Protein AF-A0A6B3EUY8-F1 (afdb_monomer_lite)

Sequence (96 aa):
GPLQAEIKDVAAAQALADVMHARDLVERVEVISFHDEALVEISRLVPGVRTCLVASRFGPEVVERATSCGAMGLVLNIRRLTVETVERAREAGLRV

Structure (mmCIF, N/CA/C/O backbone):
data_AF-A0A6B3EUY8-F1
#
_entry.id   AF-A0A6B3EUY8-F1
#
loop_
_atom_site.group_PDB
_atom_site.id
_atom_site.type_symbol
_atom_site.label_atom_id
_atom_site.label_alt_id
_atom_site.label_comp_id
_atom_site.label_asym_id
_atom_site.label_entity_id
_atom_site.label_seq_id
_atom_site.pdbx_PDB_ins_code
_atom_site.Cartn_x
_atom_site.Cartn_y
_atom_site.Cartn_z
_atom_site.occupancy
_atom_site.B_iso_or_equiv
_atom_site.auth_seq_id
_atom_site.auth_comp_id
_atom_site.auth_asym_id
_atom_site.auth_atom_id
_atom_site.pdbx_PDB_model_num
ATOM 1 N N . GLY A 1 1 ? 6.327 11.742 11.870 1.00 59.62 1 GLY A N 1
ATOM 2 C CA . GLY A 1 1 ? 5.796 11.155 10.625 1.00 59.62 1 GLY A CA 1
ATOM 3 C C . GLY A 1 1 ? 4.803 10.062 10.963 1.00 59.62 1 GLY A C 1
ATOM 4 O O . GLY A 1 1 ? 4.763 9.670 12.130 1.00 59.62 1 GLY A O 1
ATOM 5 N N . PRO A 1 2 ? 3.995 9.600 9.997 1.00 78.94 2 PRO A N 1
ATOM 6 C CA . PRO A 1 2 ? 3.182 8.407 10.190 1.00 78.94 2 PRO A CA 1
ATOM 7 C C . PRO A 1 2 ? 4.079 7.199 10.488 1.00 78.94 2 PRO A C 1
ATOM 9 O O . PRO A 1 2 ? 5.235 7.149 10.067 1.00 78.94 2 PRO A O 1
ATOM 12 N N . LEU A 1 3 ? 3.558 6.258 11.264 1.00 94.44 3 LEU A N 1
ATOM 13 C CA . LEU A 1 3 ? 4.214 4.997 11.572 1.00 94.44 3 LEU A CA 1
ATOM 14 C C . LEU A 1 3 ? 3.966 4.055 10.392 1.00 94.44 3 LEU A C 1
ATOM 16 O O . LEU A 1 3 ? 2.816 3.816 10.035 1.00 94.44 3 LEU A O 1
ATOM 20 N N . GLN A 1 4 ? 5.026 3.561 9.761 1.00 96.81 4 GLN A N 1
ATOM 21 C CA . GLN A 1 4 ? 4.886 2.637 8.640 1.00 96.81 4 GLN A CA 1
ATOM 22 C C . GLN A 1 4 ? 4.856 1.200 9.166 1.00 96.81 4 GLN A C 1
ATOM 24 O O . GLN A 1 4 ? 5.740 0.807 9.929 1.00 96.81 4 GLN A O 1
ATOM 29 N N . ALA A 1 5 ? 3.834 0.435 8.789 1.00 98.12 5 ALA A N 1
ATOM 30 C CA . ALA A 1 5 ? 3.639 -0.941 9.230 1.00 98.12 5 ALA A CA 1
ATOM 31 C C . ALA A 1 5 ? 3.540 -1.878 8.024 1.00 98.12 5 ALA A C 1
ATOM 33 O O . ALA A 1 5 ? 2.676 -1.705 7.168 1.00 98.12 5 ALA A O 1
ATOM 34 N N . GLU A 1 6 ? 4.419 -2.878 7.963 1.00 98.44 6 GLU A N 1
ATOM 35 C CA . GLU A 1 6 ? 4.358 -3.915 6.933 1.00 98.44 6 GLU A CA 1
ATOM 36 C C . GLU A 1 6 ? 3.444 -5.065 7.367 1.00 98.44 6 GLU A C 1
ATOM 38 O O . GLU A 1 6 ? 3.591 -5.600 8.468 1.00 98.44 6 GLU A O 1
ATOM 43 N N . ILE A 1 7 ? 2.544 -5.481 6.476 1.00 98.38 7 ILE A N 1
ATOM 44 C CA . ILE A 1 7 ? 1.753 -6.710 6.612 1.00 98.38 7 ILE A CA 1
ATOM 45 C C . ILE A 1 7 ? 2.159 -7.720 5.538 1.00 98.38 7 ILE A C 1
ATOM 47 O O . ILE A 1 7 ? 2.462 -7.358 4.399 1.00 98.38 7 ILE A O 1
ATOM 51 N N . LYS A 1 8 ? 2.171 -9.005 5.901 1.00 96.38 8 LYS A N 1
ATOM 52 C CA . LYS A 1 8 ? 2.681 -10.084 5.039 1.00 96.38 8 LYS A CA 1
ATOM 53 C C . LYS A 1 8 ? 1.595 -10.926 4.381 1.00 96.38 8 LYS A C 1
ATOM 55 O O . LYS A 1 8 ? 1.914 -11.667 3.465 1.00 96.38 8 LYS A O 1
ATOM 60 N N . ASP A 1 9 ? 0.352 -10.808 4.832 1.00 98.06 9 ASP A N 1
ATOM 61 C CA . ASP A 1 9 ? -0.795 -11.548 4.315 1.00 98.06 9 ASP A CA 1
ATOM 62 C C . ASP A 1 9 ? -2.114 -10.920 4.814 1.00 98.06 9 ASP A C 1
ATOM 64 O O . ASP A 1 9 ? -2.125 -9.924 5.547 1.00 98.06 9 ASP A O 1
ATOM 68 N N . VAL A 1 10 ? -3.232 -11.523 4.407 1.00 98.06 10 VAL A N 1
ATOM 69 C CA . VAL A 1 10 ? -4.604 -11.141 4.781 1.00 98.06 10 VAL A CA 1
ATOM 70 C C . VAL A 1 10 ? -4.864 -11.307 6.288 1.00 98.06 10 VAL A C 1
ATOM 72 O O . VAL A 1 10 ? -5.578 -10.502 6.883 1.00 98.06 10 VAL A O 1
ATOM 75 N N . ALA A 1 11 ? -4.265 -12.303 6.948 1.00 98.19 11 ALA A N 1
ATOM 76 C CA . ALA A 1 11 ? -4.456 -12.506 8.385 1.00 98.19 11 ALA A CA 1
ATOM 77 C C . ALA A 1 11 ? -3.764 -11.401 9.204 1.00 98.19 11 ALA A C 1
ATOM 79 O O . ALA A 1 11 ? -4.325 -10.889 10.175 1.00 98.19 11 ALA A O 1
ATOM 80 N N . ALA A 1 12 ? -2.575 -10.974 8.776 1.00 98.19 12 ALA A N 1
ATOM 81 C CA . ALA A 1 12 ? -1.875 -9.824 9.329 1.00 98.19 12 ALA A CA 1
ATOM 82 C C . ALA A 1 12 ? -2.635 -8.511 9.073 1.00 98.19 12 ALA A C 1
ATOM 84 O O . ALA A 1 12 ? -2.625 -7.641 9.944 1.00 98.19 12 ALA A O 1
ATOM 85 N N . ALA A 1 13 ? -3.325 -8.379 7.930 1.00 98.44 13 ALA A N 1
ATOM 86 C CA . ALA A 1 13 ? -4.221 -7.251 7.667 1.00 98.44 13 ALA A CA 1
ATOM 87 C C . ALA A 1 13 ? -5.325 -7.163 8.732 1.00 98.44 13 ALA A C 1
ATOM 89 O O . ALA A 1 13 ? -5.509 -6.107 9.336 1.00 98.44 13 ALA A O 1
ATOM 90 N N . GLN A 1 14 ? -5.997 -8.282 9.028 1.00 98.56 14 GLN A N 1
ATOM 91 C CA . GLN A 1 14 ? -7.033 -8.330 10.063 1.00 98.56 14 GLN A CA 1
ATOM 92 C C . GLN A 1 14 ? -6.483 -7.968 11.446 1.00 98.56 14 GLN A C 1
ATOM 94 O O . GLN A 1 14 ? -7.022 -7.089 12.115 1.00 98.56 14 GLN A O 1
ATOM 99 N N . ALA A 1 15 ? -5.371 -8.585 11.851 1.00 98.62 15 ALA A N 1
ATOM 100 C CA . ALA A 1 15 ? -4.771 -8.314 13.155 1.00 98.62 15 ALA A CA 1
ATOM 101 C C . ALA A 1 15 ? -4.348 -6.841 13.311 1.00 98.62 15 ALA A C 1
ATOM 103 O O . ALA A 1 15 ? -4.510 -6.253 14.382 1.00 98.62 15 ALA A O 1
ATOM 104 N N . LEU A 1 16 ? -3.817 -6.225 12.248 1.00 98.50 16 LEU A N 1
ATOM 105 C CA . LEU A 1 16 ? -3.465 -4.810 12.267 1.00 98.50 16 LEU A CA 1
ATOM 106 C C . LEU A 1 16 ? -4.713 -3.919 12.317 1.00 98.50 16 LEU A C 1
ATOM 108 O O . LEU A 1 16 ? -4.726 -2.968 13.098 1.00 98.50 16 LEU A O 1
ATOM 112 N N . ALA A 1 17 ? -5.757 -4.232 11.544 1.00 98.69 17 ALA A N 1
ATOM 113 C CA . ALA A 1 17 ? -7.018 -3.490 11.552 1.00 98.69 17 ALA A CA 1
ATOM 114 C C . ALA A 1 17 ? -7.631 -3.425 12.958 1.00 98.69 17 ALA A C 1
ATOM 116 O O . ALA A 1 17 ? -7.991 -2.341 13.422 1.00 98.69 17 ALA A O 1
ATOM 117 N N . ASP A 1 18 ? -7.663 -4.556 13.667 1.00 98.56 18 ASP A N 1
ATOM 118 C CA . ASP A 1 18 ? -8.186 -4.636 15.034 1.00 98.56 18 ASP A CA 1
ATOM 119 C C . ASP A 1 18 ? -7.420 -3.698 15.980 1.00 98.56 18 ASP A C 1
ATOM 121 O O . ASP A 1 18 ? -8.015 -2.939 16.749 1.00 98.56 18 ASP A O 1
ATOM 125 N N . VAL A 1 19 ? -6.084 -3.690 15.892 1.00 98.25 19 VAL A N 1
ATOM 126 C CA . VAL A 1 19 ? -5.233 -2.802 16.699 1.00 98.25 19 VAL A CA 1
ATOM 127 C C . VAL A 1 19 ? -5.432 -1.336 16.320 1.00 98.25 19 VAL A C 1
ATOM 129 O O . VAL A 1 19 ? -5.427 -0.476 17.204 1.00 98.25 19 VAL A O 1
ATOM 132 N N . MET A 1 20 ? -5.582 -1.037 15.029 1.00 98.00 20 MET A N 1
ATOM 133 C CA . MET A 1 20 ? -5.754 0.330 14.547 1.00 98.00 20 MET A CA 1
ATOM 134 C C . MET A 1 20 ? -7.060 0.943 15.041 1.00 98.00 20 MET A C 1
ATOM 136 O O . MET A 1 20 ? -7.040 2.071 15.532 1.00 98.00 20 MET A O 1
ATOM 140 N N . HIS A 1 21 ? -8.158 0.190 14.978 1.00 98.25 21 HIS A N 1
ATOM 141 C CA . HIS A 1 21 ? -9.459 0.623 15.486 1.00 98.25 21 HIS A CA 1
ATOM 142 C C . HIS A 1 21 ? -9.466 0.742 17.009 1.00 98.25 21 HIS A C 1
ATOM 144 O O . HIS A 1 21 ? -9.930 1.742 17.547 1.00 98.25 21 HIS A O 1
ATOM 150 N N . ALA A 1 22 ? -8.876 -0.222 17.720 1.00 98.38 22 ALA A N 1
ATOM 151 C CA . ALA A 1 22 ? -8.830 -0.202 19.183 1.00 98.38 22 ALA A CA 1
ATOM 152 C C . ALA A 1 22 ? -8.012 0.966 19.769 1.00 98.38 22 ALA A C 1
ATOM 154 O O . ALA A 1 22 ? -8.131 1.263 20.958 1.00 98.38 22 ALA A O 1
ATOM 155 N N . ARG A 1 23 ? -7.141 1.596 18.970 1.00 97.06 23 ARG A N 1
ATOM 156 C CA . ARG A 1 23 ? -6.200 2.636 19.420 1.00 97.06 23 ARG A CA 1
ATOM 157 C C . ARG A 1 23 ? -6.290 3.949 18.644 1.00 97.06 23 ARG A C 1
ATOM 159 O O . ARG A 1 23 ? -5.413 4.789 18.826 1.00 97.06 23 ARG A O 1
ATOM 166 N N . ASP A 1 24 ? -7.302 4.108 17.794 1.00 96.06 24 ASP A N 1
ATOM 167 C CA . ASP A 1 24 ? -7.502 5.298 16.959 1.00 96.06 24 ASP A CA 1
ATOM 168 C C . ASP A 1 24 ? -6.250 5.673 16.133 1.00 96.06 24 ASP A C 1
ATOM 170 O O . ASP A 1 24 ? -5.680 6.761 16.224 1.00 96.06 24 ASP A O 1
ATOM 174 N N . LEU A 1 25 ? -5.737 4.703 15.364 1.00 96.69 25 LEU A N 1
ATOM 175 C CA . LEU A 1 25 ? -4.470 4.841 14.627 1.00 96.69 25 LEU A CA 1
ATOM 176 C C . LEU A 1 25 ? -4.630 5.052 13.117 1.00 96.69 25 LEU A C 1
ATOM 178 O O . LEU A 1 25 ? -3.613 5.131 12.422 1.00 96.69 25 LEU A O 1
ATOM 182 N N . VAL A 1 26 ? -5.857 5.159 12.600 1.00 96.31 26 VAL A N 1
ATOM 183 C CA . VAL A 1 26 ? -6.140 5.233 11.152 1.00 96.31 26 VAL A CA 1
ATOM 184 C C . VAL A 1 26 ? -5.341 6.347 10.473 1.00 96.31 26 VAL A C 1
ATOM 186 O O . VAL A 1 26 ? -4.654 6.111 9.483 1.00 96.31 26 VAL A O 1
ATOM 189 N N . GLU A 1 27 ? -5.326 7.544 11.058 1.00 95.06 27 GLU A N 1
ATOM 190 C CA . GLU A 1 27 ? -4.611 8.689 10.483 1.00 95.06 27 GLU A CA 1
ATOM 191 C C . GLU A 1 27 ? -3.093 8.644 10.705 1.00 95.06 27 GLU A C 1
ATOM 193 O O . GLU A 1 27 ? -2.333 9.364 10.044 1.00 95.06 27 GLU A O 1
ATOM 198 N N . ARG A 1 28 ? -2.620 7.797 11.627 1.00 95.81 28 ARG A N 1
ATOM 199 C CA . ARG A 1 28 ? -1.220 7.746 12.067 1.00 95.81 28 ARG A CA 1
ATOM 200 C C . ARG A 1 28 ? -0.411 6.631 11.429 1.00 95.81 28 ARG A C 1
ATOM 202 O O . ARG A 1 28 ? 0.813 6.739 11.441 1.00 95.81 28 ARG A O 1
ATOM 209 N N . VAL A 1 29 ? -1.054 5.599 10.893 1.00 97.50 29 VAL A N 1
ATOM 210 C CA . VAL A 1 29 ? -0.377 4.453 10.281 1.00 97.50 29 VAL A CA 1
ATOM 211 C C . VAL A 1 29 ? -0.435 4.554 8.758 1.00 97.50 29 VAL A C 1
ATOM 213 O O . VAL A 1 29 ? -1.409 5.028 8.178 1.00 97.50 29 VAL A O 1
ATOM 216 N N . GLU A 1 30 ? 0.652 4.172 8.102 1.00 98.19 30 GLU A N 1
ATOM 217 C CA . GLU A 1 30 ? 0.684 3.860 6.675 1.00 98.19 30 GLU A CA 1
ATOM 218 C C . GLU A 1 30 ? 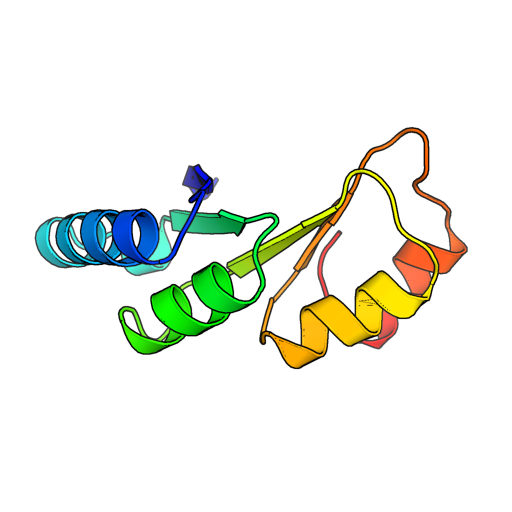1.029 2.381 6.533 1.00 98.19 30 GLU A C 1
ATOM 220 O O . GLU A 1 30 ? 2.021 1.917 7.097 1.00 98.19 30 GLU A O 1
ATOM 225 N N . VAL A 1 31 ? 0.194 1.637 5.817 1.00 98.50 31 VAL A N 1
ATOM 226 C CA . VAL A 1 31 ? 0.340 0.190 5.678 1.00 98.50 31 VAL A CA 1
ATOM 227 C C . VAL A 1 31 ? 1.052 -0.129 4.377 1.00 98.50 31 VAL A C 1
ATOM 229 O O . VAL A 1 31 ? 0.689 0.379 3.319 1.00 98.50 31 VAL A O 1
A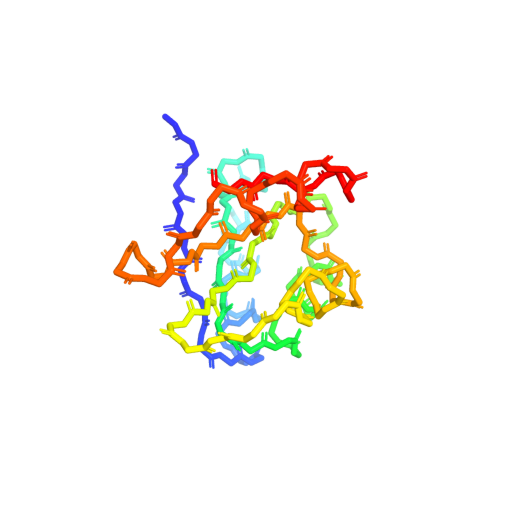TOM 232 N N . ILE A 1 32 ? 2.065 -0.983 4.444 1.00 98.69 32 ILE A N 1
ATOM 233 C CA . ILE A 1 32 ? 2.827 -1.403 3.272 1.00 98.69 32 ILE A CA 1
ATOM 234 C C . ILE A 1 32 ? 2.779 -2.920 3.114 1.00 98.69 32 ILE A C 1
ATOM 236 O O . ILE A 1 32 ? 2.722 -3.658 4.098 1.00 98.69 32 ILE A O 1
ATOM 240 N N . SER A 1 33 ? 2.781 -3.410 1.878 1.00 98.69 33 SER A N 1
ATOM 241 C CA . SER A 1 33 ? 2.874 -4.848 1.620 1.00 98.69 33 SER A CA 1
ATOM 242 C C . SER A 1 33 ? 3.428 -5.158 0.238 1.00 98.69 33 SER A C 1
ATOM 244 O O . SER A 1 3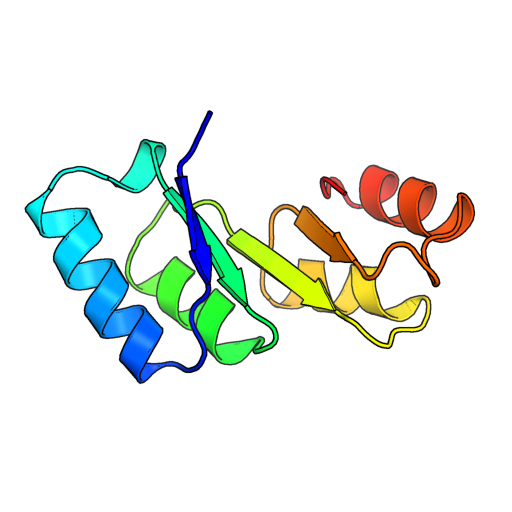3 ? 3.261 -4.381 -0.699 1.00 98.69 33 SER A O 1
ATOM 246 N N . PHE A 1 34 ? 4.040 -6.334 0.107 1.00 98.50 34 PHE A N 1
ATOM 247 C CA . PHE A 1 34 ? 4.348 -6.953 -1.183 1.00 98.50 34 PHE A CA 1
ATOM 248 C C . PHE A 1 34 ? 3.134 -7.636 -1.826 1.00 98.50 34 PHE A C 1
ATOM 250 O O . PHE A 1 34 ? 3.238 -8.045 -2.982 1.00 98.50 34 PHE A O 1
ATOM 257 N N . HIS A 1 35 ? 2.031 -7.798 -1.090 1.00 98.44 35 HIS A N 1
ATOM 258 C CA . HIS A 1 35 ? 0.888 -8.630 -1.462 1.00 98.44 35 HIS A CA 1
ATOM 259 C C . HIS A 1 35 ? -0.328 -7.754 -1.763 1.00 98.44 35 HIS A C 1
ATOM 261 O O . HIS A 1 35 ? -0.769 -6.982 -0.908 1.00 98.44 35 HIS A O 1
ATOM 267 N N . ASP A 1 36 ? -0.868 -7.875 -2.974 1.00 98.44 36 ASP A N 1
ATOM 268 C CA . ASP A 1 36 ? -1.949 -7.010 -3.462 1.00 98.44 36 ASP A CA 1
ATOM 269 C C . ASP A 1 36 ? -3.233 -7.269 -2.672 1.00 98.44 36 ASP A C 1
ATOM 271 O O . ASP A 1 36 ? -3.911 -6.339 -2.239 1.00 98.44 36 ASP A O 1
ATOM 275 N N . GLU A 1 37 ? -3.513 -8.540 -2.392 1.00 98.56 37 GLU A N 1
ATOM 276 C CA . GLU A 1 37 ? -4.647 -8.997 -1.600 1.00 98.56 37 GLU A CA 1
ATOM 277 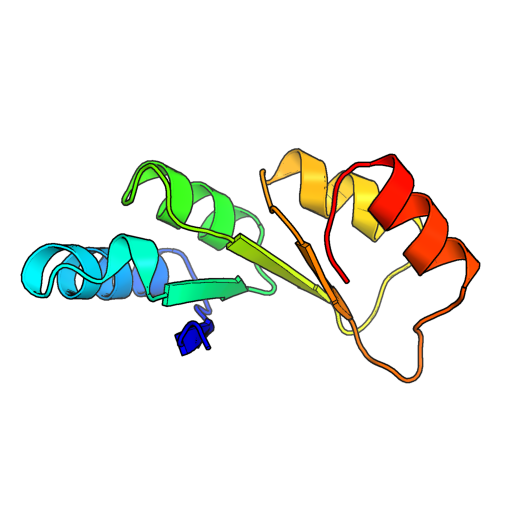C C . GLU A 1 37 ? -4.628 -8.450 -0.168 1.00 98.56 37 GLU A C 1
ATOM 279 O O . GLU A 1 37 ? -5.681 -8.137 0.383 1.00 98.56 37 GLU A O 1
ATOM 284 N N . ALA A 1 38 ? -3.444 -8.266 0.424 1.00 98.62 38 ALA A N 1
ATOM 285 C CA . ALA A 1 38 ? -3.315 -7.711 1.767 1.00 98.62 38 ALA A CA 1
ATOM 286 C C . ALA A 1 38 ? -3.620 -6.204 1.784 1.00 98.62 38 ALA A C 1
ATOM 288 O O . ALA A 1 38 ? -4.250 -5.717 2.723 1.00 98.62 38 ALA A O 1
ATOM 289 N N . LEU A 1 39 ? -3.219 -5.472 0.735 1.00 98.69 39 LEU A N 1
ATOM 290 C CA . LEU A 1 39 ? -3.522 -4.044 0.579 1.00 98.69 39 LEU A CA 1
ATOM 291 C C . LEU A 1 39 ? -5.008 -3.797 0.306 1.00 98.69 39 LEU A C 1
ATOM 293 O O . LEU A 1 39 ? -5.600 -2.875 0.876 1.00 98.69 39 LEU A O 1
ATOM 297 N N . VAL A 1 40 ? -5.619 -4.643 -0.525 1.00 98.69 40 VAL A N 1
ATOM 298 C CA . VAL A 1 40 ? -7.062 -4.601 -0.780 1.00 98.69 40 VAL A CA 1
ATOM 299 C C . VAL A 1 40 ? -7.826 -4.894 0.510 1.00 98.69 40 VAL A C 1
ATOM 301 O O . VAL A 1 40 ? -8.744 -4.151 0.862 1.00 98.69 40 VAL A O 1
ATOM 304 N N . GLU A 1 41 ? -7.420 -5.924 1.256 1.00 98.75 41 GLU A N 1
ATOM 305 C CA . GLU A 1 41 ? -8.109 -6.301 2.486 1.00 98.75 41 GLU A CA 1
ATOM 306 C C . GLU A 1 41 ? -8.000 -5.227 3.571 1.00 98.75 41 GLU A C 1
ATOM 308 O O . GLU A 1 41 ? -9.016 -4.842 4.150 1.00 98.75 41 GLU A O 1
ATOM 313 N N . ILE A 1 42 ? -6.805 -4.688 3.841 1.00 98.75 42 ILE A N 1
ATOM 314 C CA . ILE A 1 42 ? -6.667 -3.655 4.878 1.00 98.75 42 ILE A CA 1
ATOM 315 C C . ILE A 1 42 ? -7.463 -2.392 4.530 1.00 98.75 42 ILE A C 1
ATOM 317 O O . ILE A 1 42 ? -8.065 -1.791 5.416 1.00 98.75 42 ILE A O 1
ATOM 321 N N . SER A 1 43 ? -7.543 -2.029 3.246 1.00 98.38 43 SER A N 1
ATOM 322 C CA . SER A 1 43 ? -8.347 -0.889 2.788 1.00 98.38 43 SER A CA 1
ATOM 323 C C . SER A 1 43 ? -9.848 -1.131 2.978 1.00 98.38 43 SER A C 1
ATOM 325 O O . SER A 1 43 ? -10.592 -0.200 3.287 1.00 98.38 43 SER A O 1
ATOM 327 N N . ARG A 1 44 ? -10.300 -2.386 2.843 1.00 98.50 44 ARG A N 1
ATOM 328 C CA . ARG A 1 44 ? -11.682 -2.797 3.123 1.00 98.50 44 ARG A CA 1
ATOM 329 C C . ARG A 1 44 ? -11.997 -2.766 4.622 1.00 98.50 44 ARG A C 1
ATOM 331 O O . ARG A 1 44 ? -13.085 -2.345 5.006 1.00 98.50 44 ARG A O 1
ATOM 338 N N . LEU A 1 45 ? -11.068 -3.232 5.458 1.00 98.69 45 LEU A N 1
ATOM 339 C CA . LEU A 1 45 ? -11.225 -3.318 6.916 1.00 98.69 45 LEU A CA 1
ATOM 340 C C . LEU A 1 45 ? -11.077 -1.965 7.625 1.00 98.69 45 LEU A C 1
ATOM 342 O O . LEU A 1 45 ? -11.686 -1.739 8.674 1.00 98.69 45 LEU A O 1
ATOM 346 N N . VAL A 1 46 ? -10.263 -1.067 7.070 1.00 98.38 46 VAL A N 1
ATOM 347 C CA . VAL A 1 46 ? -9.957 0.242 7.648 1.00 98.38 46 VAL A CA 1
ATOM 348 C C . VAL A 1 46 ? -10.147 1.335 6.590 1.00 98.38 46 VAL A C 1
ATOM 350 O O . VAL A 1 46 ? -9.177 1.793 5.983 1.00 98.38 46 VAL A O 1
ATOM 353 N N . PRO A 1 47 ? -11.391 1.791 6.352 1.00 97.44 47 PRO A N 1
ATOM 354 C CA . PRO A 1 47 ? -11.646 2.881 5.418 1.00 97.44 47 PRO A CA 1
ATOM 355 C C . PRO A 1 47 ? -10.820 4.130 5.759 1.00 97.44 47 PRO A C 1
ATOM 357 O O . PRO A 1 47 ? -10.797 4.576 6.904 1.00 97.44 47 PRO A O 1
ATOM 360 N N . GLY A 1 48 ? -10.139 4.696 4.761 1.00 95.38 48 GLY A N 1
ATOM 361 C CA . GLY A 1 48 ? -9.276 5.873 4.929 1.00 95.38 48 GLY A CA 1
ATOM 362 C C . GLY A 1 48 ? -7.827 5.571 5.330 1.00 95.38 48 GLY A C 1
ATOM 363 O O . GLY A 1 48 ? -7.026 6.503 5.426 1.00 95.38 48 GLY A O 1
ATOM 364 N N . VAL A 1 49 ? -7.453 4.300 5.527 1.00 97.62 49 VAL A N 1
ATOM 365 C CA . VAL A 1 49 ? -6.047 3.925 5.731 1.00 97.62 49 VAL A CA 1
ATOM 366 C C . VAL A 1 49 ? -5.209 4.259 4.497 1.00 97.62 49 VAL A C 1
ATOM 368 O O . VAL A 1 49 ? -5.614 4.020 3.361 1.00 97.62 49 VAL A O 1
ATOM 371 N N . ARG A 1 50 ? -4.007 4.798 4.717 1.00 97.62 50 ARG A N 1
ATOM 372 C CA . ARG A 1 50 ? -3.035 5.001 3.638 1.00 97.62 50 ARG A CA 1
ATOM 373 C C . ARG A 1 50 ? -2.277 3.708 3.386 1.00 97.62 50 ARG A C 1
ATOM 375 O O . ARG A 1 50 ? -1.719 3.141 4.327 1.00 97.62 50 ARG A O 1
ATOM 382 N N . THR A 1 51 ? -2.199 3.294 2.128 1.00 98.50 51 THR A N 1
ATOM 383 C CA . THR A 1 51 ? -1.491 2.080 1.707 1.00 98.50 51 THR A CA 1
ATOM 384 C C . THR A 1 51 ? -0.388 2.383 0.694 1.00 98.50 51 THR A C 1
ATOM 386 O O . THR A 1 51 ? -0.532 3.291 -0.126 1.00 98.50 51 THR A O 1
ATOM 389 N N . CYS A 1 52 ? 0.707 1.616 0.719 1.00 98.56 52 CYS A N 1
ATOM 390 C CA . CYS A 1 52 ? 1.731 1.627 -0.331 1.00 98.56 52 CYS A CA 1
ATOM 391 C C . CYS A 1 52 ? 2.118 0.201 -0.753 1.00 98.56 52 CYS A C 1
ATOM 393 O O . CYS A 1 52 ? 2.269 -0.693 0.081 1.00 98.56 52 CYS A O 1
ATOM 395 N N . LEU A 1 53 ? 2.343 0.003 -2.051 1.00 98.81 53 LEU A N 1
ATOM 396 C CA . LEU A 1 53 ? 2.829 -1.262 -2.597 1.00 98.81 53 LEU A CA 1
ATOM 397 C C . LEU A 1 53 ? 4.355 -1.344 -2.495 1.00 98.81 53 LEU A C 1
ATOM 399 O O . LEU A 1 53 ? 5.066 -0.470 -2.989 1.00 98.81 53 LEU A O 1
ATOM 403 N N . VAL A 1 54 ? 4.865 -2.424 -1.906 1.00 98.62 54 VAL A N 1
ATOM 404 C CA . VAL A 1 54 ? 6.300 -2.715 -1.834 1.00 98.62 54 VAL A CA 1
ATOM 405 C C . VAL A 1 54 ? 6.715 -3.600 -3.006 1.00 98.62 54 VAL A C 1
ATOM 407 O O . VAL A 1 54 ? 6.113 -4.645 -3.259 1.00 98.62 54 VAL A O 1
ATOM 410 N N . ALA A 1 55 ? 7.785 -3.222 -3.708 1.00 98.12 55 ALA A N 1
ATOM 411 C CA . ALA A 1 55 ? 8.344 -4.039 -4.781 1.00 98.12 55 ALA A CA 1
ATOM 412 C C . ALA A 1 55 ? 9.879 -3.987 -4.830 1.00 98.12 55 ALA A C 1
ATOM 414 O O . ALA A 1 55 ? 10.505 -2.942 -5.018 1.00 98.12 55 ALA A O 1
ATOM 415 N N . SER A 1 56 ? 10.502 -5.166 -4.730 1.00 96.31 56 SER A N 1
ATOM 416 C CA . SER A 1 56 ? 11.968 -5.314 -4.771 1.00 96.31 56 SER A CA 1
ATOM 417 C C . SER A 1 56 ? 12.516 -5.659 -6.156 1.00 96.31 56 SER A C 1
ATOM 419 O O . SER A 1 56 ? 13.676 -5.370 -6.467 1.00 96.31 56 SER A O 1
ATOM 421 N N . ARG A 1 57 ? 11.685 -6.290 -6.989 1.00 94.44 57 ARG A N 1
ATOM 422 C CA . ARG A 1 57 ? 11.913 -6.555 -8.410 1.00 94.44 57 ARG A CA 1
ATOM 423 C C . ARG A 1 57 ? 10.644 -6.132 -9.129 1.00 94.44 57 ARG A C 1
ATOM 425 O O . ARG A 1 57 ? 9.569 -6.575 -8.747 1.00 94.44 57 ARG A O 1
ATOM 432 N N . PHE A 1 58 ? 10.791 -5.267 -10.117 1.00 96.44 58 PHE A N 1
ATOM 433 C CA . PHE A 1 58 ? 9.673 -4.712 -10.859 1.00 96.44 58 PHE A CA 1
ATOM 434 C C . PHE A 1 58 ? 10.135 -4.253 -12.239 1.00 96.44 58 PHE A C 1
ATOM 436 O O . PHE A 1 58 ? 11.321 -3.931 -12.425 1.00 96.44 58 PHE A O 1
ATOM 443 N N . GLY A 1 59 ? 9.208 -4.258 -13.187 1.00 92.81 59 GLY A N 1
ATOM 444 C CA . GLY A 1 59 ? 9.270 -3.474 -14.405 1.00 92.81 59 GLY A CA 1
ATOM 445 C C . GLY A 1 59 ? 8.307 -2.280 -14.347 1.00 92.81 59 GLY A C 1
ATOM 446 O O . GLY A 1 59 ? 7.825 -1.909 -13.270 1.00 92.81 59 GLY A O 1
ATOM 447 N N . PRO A 1 60 ? 8.044 -1.643 -15.498 1.00 87.69 60 PRO A N 1
ATOM 448 C CA . PRO A 1 60 ? 7.194 -0.458 -15.576 1.00 87.69 60 PRO A CA 1
ATOM 449 C C . PRO A 1 60 ? 5.733 -0.695 -15.152 1.00 87.69 60 PRO A C 1
ATOM 451 O O . PRO A 1 60 ? 5.045 0.252 -14.774 1.00 87.69 60 PRO A O 1
ATOM 454 N N . GLU A 1 61 ? 5.275 -1.948 -15.158 1.00 95.50 61 GLU A N 1
ATOM 455 C CA . GLU A 1 61 ? 3.936 -2.379 -14.738 1.00 95.50 61 GLU A CA 1
ATOM 456 C C . GLU A 1 61 ? 3.647 -2.158 -13.243 1.00 95.50 61 GLU A C 1
ATOM 458 O O . GLU A 1 61 ? 2.501 -2.246 -12.810 1.00 95.50 61 GLU A O 1
ATOM 463 N N . VAL A 1 62 ? 4.662 -1.847 -12.427 1.00 98.00 62 VAL A N 1
ATOM 464 C CA . VAL A 1 62 ? 4.487 -1.641 -10.978 1.00 98.00 62 VAL A CA 1
ATOM 465 C C . VAL A 1 62 ? 3.533 -0.496 -10.640 1.00 98.00 62 VAL A C 1
ATOM 467 O O . VAL A 1 62 ? 2.846 -0.557 -9.623 1.00 98.00 62 VAL A O 1
ATOM 470 N N . VAL A 1 63 ? 3.454 0.520 -11.504 1.00 98.31 63 VAL A N 1
ATOM 471 C CA . VAL A 1 63 ? 2.516 1.638 -11.342 1.00 98.31 63 VAL A CA 1
ATOM 472 C C . VAL A 1 63 ? 1.077 1.152 -11.526 1.00 98.31 63 VAL A C 1
ATOM 474 O O . VAL A 1 63 ? 0.232 1.434 -10.684 1.00 98.31 63 VAL A O 1
ATOM 477 N N . GLU A 1 64 ? 0.814 0.364 -12.572 1.00 98.25 64 GLU A N 1
ATOM 478 C CA . GLU A 1 64 ? -0.509 -0.224 -12.840 1.00 98.25 64 GLU A CA 1
ATOM 479 C C . GLU A 1 64 ? -0.925 -1.210 -11.748 1.00 98.25 64 GLU A C 1
ATOM 481 O O . GLU A 1 64 ? -2.084 -1.246 -11.334 1.00 98.25 64 GLU A O 1
ATOM 486 N N . ARG A 1 65 ? 0.030 -1.985 -11.229 1.00 98.25 65 ARG A N 1
ATOM 487 C CA . ARG A 1 65 ? -0.208 -2.885 -10.100 1.00 98.25 65 ARG A CA 1
ATOM 488 C C . ARG A 1 65 ? -0.628 -2.116 -8.845 1.00 98.25 65 ARG A C 1
ATOM 490 O O . ARG A 1 65 ? -1.607 -2.489 -8.206 1.00 98.25 65 ARG A O 1
ATOM 497 N N . ALA A 1 66 ? 0.077 -1.033 -8.514 1.00 98.56 66 ALA A N 1
ATOM 498 C CA . ALA A 1 66 ? -0.234 -0.212 -7.346 1.00 98.56 66 ALA A CA 1
ATOM 499 C C . ALA A 1 66 ? -1.598 0.478 -7.453 1.00 98.56 66 ALA A C 1
ATOM 501 O O . ALA A 1 66 ? -2.363 0.470 -6.491 1.00 98.56 66 ALA A O 1
ATOM 502 N N . THR A 1 67 ? -1.941 1.031 -8.618 1.00 98.25 67 THR A N 1
ATOM 503 C CA . THR A 1 67 ? -3.263 1.641 -8.814 1.00 98.25 67 THR A CA 1
ATOM 504 C C . THR A 1 67 ? -4.380 0.598 -8.763 1.00 98.25 67 THR A C 1
ATOM 506 O O . THR A 1 67 ? -5.422 0.857 -8.166 1.00 98.25 67 THR A O 1
ATOM 509 N N . SER A 1 68 ? -4.152 -0.605 -9.303 1.00 98.25 68 SER A N 1
ATOM 510 C CA . SER A 1 68 ? -5.141 -1.694 -9.305 1.00 98.25 68 SER A CA 1
ATOM 511 C C . SER A 1 68 ? -5.495 -2.200 -7.904 1.00 98.25 68 SER A C 1
ATOM 513 O O . SER A 1 68 ? -6.640 -2.577 -7.669 1.00 98.25 68 SER A O 1
ATOM 515 N N . CYS A 1 69 ? -4.547 -2.193 -6.960 1.00 97.25 69 CYS A N 1
ATOM 516 C CA . CYS A 1 69 ? -4.812 -2.551 -5.562 1.00 97.25 69 CYS A CA 1
ATOM 517 C C . CYS A 1 69 ? -5.208 -1.351 -4.681 1.00 97.25 69 CYS A C 1
ATOM 519 O O . CYS A 1 69 ? -5.362 -1.506 -3.470 1.00 97.25 69 CYS A O 1
ATOM 521 N N . GLY A 1 70 ? -5.390 -0.164 -5.274 1.00 97.44 70 GLY A N 1
ATOM 522 C CA . GLY A 1 70 ? -5.790 1.050 -4.560 1.00 97.44 70 GLY A CA 1
ATOM 523 C C . GLY A 1 70 ? -4.692 1.656 -3.682 1.00 97.44 70 GLY A C 1
ATOM 524 O O . GLY A 1 70 ? -5.000 2.425 -2.771 1.00 97.44 70 GLY A O 1
ATOM 525 N N . ALA A 1 71 ? -3.422 1.320 -3.923 1.00 98.38 71 ALA A N 1
ATOM 526 C CA . ALA A 1 71 ? -2.309 1.899 -3.185 1.00 98.38 71 ALA A CA 1
ATOM 527 C C . ALA A 1 71 ? -2.154 3.397 -3.487 1.00 98.38 71 ALA A C 1
ATOM 529 O O . ALA A 1 71 ? -2.322 3.853 -4.615 1.00 98.38 71 ALA A O 1
ATOM 530 N N . MET A 1 72 ? -1.765 4.166 -2.473 1.00 98.19 72 MET A N 1
ATOM 531 C CA . MET A 1 72 ? -1.501 5.609 -2.566 1.00 98.19 72 MET A CA 1
ATOM 532 C C . MET A 1 72 ? -0.016 5.928 -2.795 1.00 98.19 72 MET A C 1
ATOM 534 O O . MET A 1 72 ? 0.395 7.095 -2.797 1.00 98.19 72 MET A O 1
ATOM 538 N N . GLY A 1 73 ? 0.819 4.899 -2.906 1.00 98.19 73 GLY A N 1
ATOM 539 C CA . GLY A 1 73 ? 2.249 5.047 -3.100 1.00 98.19 73 GLY A CA 1
ATOM 540 C C . GLY A 1 73 ? 2.971 3.735 -3.364 1.00 98.19 73 GLY A C 1
ATOM 541 O O . GLY A 1 73 ? 2.399 2.646 -3.293 1.00 98.19 73 GLY A O 1
ATOM 542 N N . LEU A 1 74 ? 4.255 3.870 -3.659 1.00 98.62 74 LEU A N 1
ATOM 543 C CA . LEU A 1 74 ? 5.194 2.799 -3.941 1.00 98.62 74 LEU A CA 1
ATOM 544 C C . LEU A 1 74 ? 6.343 2.849 -2.934 1.00 98.62 74 LEU A C 1
ATOM 546 O O . LEU A 1 74 ? 6.829 3.918 -2.588 1.00 98.62 74 LEU A O 1
ATOM 550 N N . VAL A 1 75 ? 6.815 1.681 -2.510 1.00 98.38 75 VAL A N 1
ATOM 551 C CA . VAL A 1 75 ? 8.062 1.513 -1.758 1.00 98.38 75 VAL A CA 1
ATOM 552 C C . VAL A 1 75 ? 8.959 0.597 -2.580 1.00 98.38 75 VAL A C 1
ATOM 554 O O . VAL A 1 75 ? 8.764 -0.619 -2.640 1.00 98.38 75 VAL A O 1
ATOM 557 N N . LEU A 1 76 ? 9.920 1.195 -3.283 1.00 98.31 76 LEU A N 1
ATOM 558 C CA . LEU A 1 76 ? 10.713 0.504 -4.296 1.00 98.31 76 LEU A CA 1
ATOM 559 C C . LEU A 1 76 ? 12.148 0.271 -3.841 1.00 98.31 76 LEU A C 1
ATOM 561 O O . LEU A 1 76 ? 12.761 1.084 -3.151 1.00 98.31 76 LEU A O 1
ATOM 565 N N . ASN A 1 77 ? 12.726 -0.836 -4.299 1.00 97.44 77 ASN A N 1
ATOM 566 C CA . ASN A 1 77 ? 14.153 -1.071 -4.134 1.00 97.44 77 ASN A CA 1
ATOM 567 C C . ASN A 1 77 ? 14.967 0.018 -4.846 1.00 97.44 77 ASN A C 1
ATOM 569 O O . ASN A 1 77 ? 14.996 0.088 -6.077 1.00 97.44 77 ASN A O 1
ATOM 573 N N . ILE A 1 78 ? 15.702 0.799 -4.054 1.00 96.81 78 ILE A N 1
ATOM 574 C CA . ILE A 1 78 ? 16.513 1.932 -4.510 1.00 96.81 78 ILE A CA 1
ATOM 575 C C . ILE A 1 78 ? 17.505 1.571 -5.623 1.00 96.81 78 ILE A C 1
ATOM 577 O O . ILE A 1 78 ? 17.781 2.389 -6.491 1.00 96.81 78 ILE A O 1
ATOM 581 N N . ARG A 1 79 ? 18.006 0.328 -5.663 1.00 96.88 79 ARG A N 1
ATOM 582 C CA . ARG A 1 79 ? 18.957 -0.125 -6.696 1.00 96.88 79 ARG A CA 1
ATOM 583 C C . ARG A 1 79 ? 18.329 -0.293 -8.080 1.00 96.88 79 ARG A C 1
ATOM 585 O O . ARG A 1 79 ? 19.055 -0.500 -9.045 1.00 96.88 79 ARG A O 1
ATOM 592 N N . ARG A 1 80 ? 16.999 -0.284 -8.168 1.00 95.69 80 ARG A N 1
ATOM 593 C CA . ARG A 1 80 ? 16.231 -0.416 -9.414 1.00 95.69 80 ARG A CA 1
ATOM 594 C C . ARG A 1 80 ? 15.384 0.817 -9.713 1.00 95.69 80 ARG A C 1
ATOM 596 O O . ARG A 1 80 ? 14.703 0.837 -10.732 1.00 95.69 80 ARG A O 1
ATOM 603 N N . LEU A 1 81 ? 15.395 1.809 -8.824 1.00 96.31 81 LEU A N 1
ATOM 604 C CA . LEU A 1 81 ? 14.620 3.025 -8.992 1.00 96.31 81 LEU A CA 1
ATOM 605 C C . LEU A 1 81 ? 15.208 3.854 -10.137 1.00 96.31 81 LEU A C 1
ATOM 607 O O . LEU A 1 81 ? 16.411 4.106 -10.174 1.00 96.31 81 LEU A O 1
ATOM 611 N N . THR A 1 82 ? 14.349 4.280 -11.058 1.00 96.12 82 THR A N 1
ATOM 612 C CA . THR A 1 82 ? 14.717 5.152 -12.178 1.00 96.12 82 THR A CA 1
ATOM 613 C C . THR A 1 82 ? 13.867 6.415 -12.154 1.00 96.12 82 THR A C 1
ATOM 615 O O . THR A 1 82 ? 12.772 6.414 -11.587 1.00 96.12 82 THR A O 1
ATOM 618 N N . VAL A 1 83 ? 14.359 7.486 -12.783 1.00 97.44 83 VAL A N 1
ATOM 619 C CA . VAL A 1 83 ? 13.594 8.733 -12.949 1.00 97.44 83 VAL A CA 1
ATOM 620 C C . VAL A 1 83 ? 12.281 8.462 -13.687 1.00 97.44 83 VAL A C 1
ATOM 622 O O . VAL A 1 83 ? 11.235 8.870 -13.200 1.00 97.44 83 VAL A O 1
ATOM 625 N N . GLU A 1 84 ? 12.319 7.669 -14.762 1.00 96.81 84 GLU A N 1
ATOM 626 C CA . GLU A 1 84 ? 11.128 7.278 -15.531 1.00 96.81 84 GLU A CA 1
ATOM 627 C C . GLU A 1 84 ? 10.065 6.602 -14.646 1.00 96.81 84 GLU A C 1
ATOM 629 O O . GLU A 1 84 ? 8.882 6.927 -14.722 1.00 96.81 84 GLU A O 1
ATOM 634 N N . THR A 1 85 ? 10.468 5.686 -13.754 1.00 96.81 85 THR A N 1
ATOM 635 C CA . THR A 1 85 ? 9.525 5.044 -12.821 1.00 96.81 85 THR A CA 1
ATOM 636 C C . THR A 1 85 ? 8.898 6.057 -11.859 1.00 96.81 85 THR A C 1
ATOM 638 O O . THR A 1 85 ? 7.707 5.962 -11.569 1.00 96.81 85 THR A O 1
ATOM 641 N N . VAL A 1 86 ? 9.673 7.031 -11.369 1.00 97.88 86 VAL A N 1
ATOM 642 C CA . VAL A 1 86 ? 9.169 8.078 -10.465 1.00 97.88 86 VAL A CA 1
ATOM 643 C C . VAL A 1 86 ? 8.202 9.017 -11.185 1.00 97.88 86 VAL A C 1
ATOM 645 O O . VAL A 1 86 ? 7.169 9.366 -10.617 1.00 97.88 86 VAL A O 1
ATOM 648 N N . GLU A 1 87 ? 8.507 9.418 -12.417 1.00 98.06 87 GLU A N 1
ATOM 649 C CA . GLU A 1 87 ? 7.640 10.282 -13.227 1.00 98.06 87 GLU A CA 1
ATOM 650 C C . GLU A 1 87 ? 6.301 9.602 -13.509 1.00 98.06 87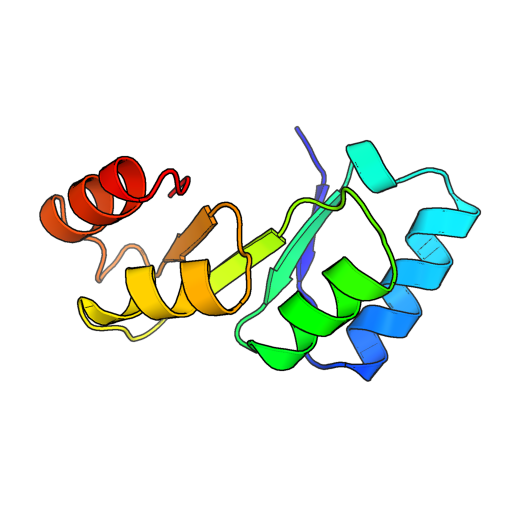 GLU A C 1
ATOM 652 O O . GLU A 1 87 ? 5.259 10.153 -13.154 1.00 98.06 87 GLU A O 1
ATOM 657 N N . ARG A 1 88 ? 6.322 8.352 -13.990 1.00 97.75 88 ARG A N 1
ATOM 658 C CA . ARG A 1 88 ? 5.099 7.565 -14.222 1.00 97.75 88 ARG A CA 1
ATOM 659 C C . ARG A 1 88 ? 4.264 7.384 -12.956 1.00 97.75 88 ARG A C 1
ATOM 661 O O . ARG A 1 88 ? 3.040 7.470 -13.004 1.00 97.75 88 ARG A O 1
ATOM 668 N N . ALA A 1 89 ? 4.905 7.140 -11.812 1.00 98.12 89 ALA A N 1
ATOM 669 C CA . ALA A 1 89 ? 4.201 7.024 -1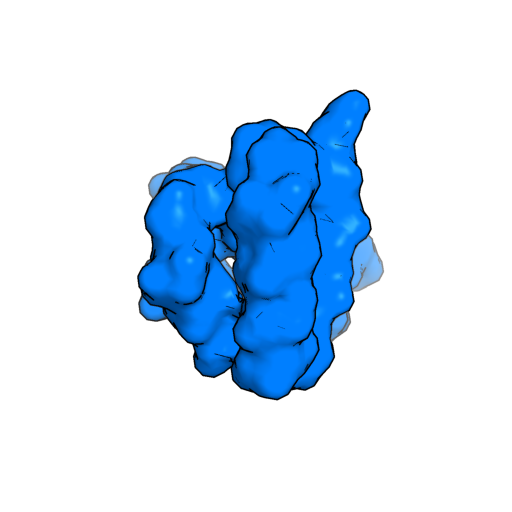0.538 1.00 98.12 89 ALA A CA 1
ATOM 670 C C . ALA A 1 89 ? 3.509 8.342 -10.152 1.00 98.12 89 ALA A C 1
ATOM 672 O O . ALA A 1 89 ? 2.340 8.333 -9.771 1.00 98.12 89 ALA A O 1
ATOM 673 N N . ARG A 1 90 ? 4.194 9.482 -10.303 1.00 98.25 90 ARG A N 1
ATOM 674 C CA . ARG A 1 90 ? 3.626 10.805 -10.003 1.00 98.25 90 ARG A CA 1
ATOM 675 C C . ARG A 1 90 ? 2.492 11.187 -10.950 1.00 98.25 90 ARG A C 1
ATOM 677 O O . ARG A 1 90 ? 1.500 11.740 -10.486 1.00 98.25 90 ARG A O 1
ATOM 684 N N . GLU A 1 91 ? 2.608 10.868 -12.237 1.00 98.25 91 GLU A N 1
ATOM 685 C CA . GLU A 1 91 ? 1.531 11.048 -13.224 1.00 98.25 91 GLU A CA 1
ATOM 686 C C . GLU A 1 91 ? 0.277 10.242 -12.854 1.00 98.25 91 GLU A C 1
ATOM 688 O O . GLU A 1 91 ? -0.841 10.721 -13.030 1.00 98.25 91 GLU A O 1
ATOM 693 N N . ALA A 1 92 ? 0.459 9.058 -12.263 1.00 98.00 92 ALA A N 1
ATOM 694 C CA . ALA A 1 92 ? -0.621 8.236 -11.720 1.00 98.00 92 ALA A CA 1
ATOM 695 C C . ALA A 1 92 ? -1.113 8.683 -10.324 1.00 98.00 92 ALA A C 1
ATOM 697 O O . ALA A 1 92 ? -1.962 8.019 -9.732 1.00 98.00 92 ALA A O 1
ATOM 698 N N . GLY A 1 93 ? -0.590 9.783 -9.771 1.00 98.06 93 GLY A N 1
ATOM 699 C CA . GLY A 1 93 ? -0.960 10.291 -8.446 1.00 98.06 93 GLY A CA 1
ATOM 700 C C . GLY A 1 93 ? -0.365 9.514 -7.265 1.00 98.06 93 GLY A C 1
ATOM 701 O O . GLY A 1 93 ? -0.791 9.712 -6.127 1.00 98.06 93 GLY A O 1
ATOM 702 N N . LEU A 1 94 ? 0.620 8.645 -7.504 1.00 98.38 94 LEU A N 1
ATOM 703 C CA . LEU A 1 94 ? 1.297 7.863 -6.472 1.00 98.38 94 LEU A CA 1
ATOM 704 C C . LEU A 1 94 ? 2.482 8.630 -5.872 1.00 98.38 94 LEU A C 1
ATOM 706 O O . LEU A 1 94 ? 3.231 9.327 -6.561 1.00 98.38 94 LEU A O 1
ATOM 710 N N . ARG A 1 95 ? 2.708 8.430 -4.571 1.00 97.50 95 ARG A N 1
ATOM 711 C CA . ARG A 1 95 ? 3.977 8.784 -3.912 1.00 97.50 95 ARG A CA 1
ATOM 712 C C . ARG A 1 95 ? 5.028 7.699 -4.171 1.00 97.50 95 ARG A C 1
ATOM 714 O O . ARG A 1 95 ? 4.669 6.539 -4.348 1.00 97.50 95 ARG A O 1
ATOM 721 N N . VAL A 1 96 ? 6.308 8.066 -4.155 1.00 96.06 96 VAL A N 1
ATOM 722 C CA . VAL A 1 96 ? 7.460 7.145 -4.225 1.00 96.06 96 VAL A CA 1
ATOM 723 C C . VAL A 1 96 ? 8.464 7.528 -3.153 1.00 96.06 96 VAL A C 1
ATOM 725 O O . VAL A 1 96 ? 8.673 8.755 -3.000 1.00 96.06 96 VAL A O 1
#

Radius of gyration: 13.11 Å; chains: 1; bounding box: 31×24×35 Å

Secondary structure (DSSP, 8-state):
-PEEEE--SHHHHHHHHHHHHHTT-TTTEEEEES-HHHHHHHHHHSTT-EEEEEESS--TTHHHHHHHTT-SBEEE-GGG--HHHHHHHHHTT-B-

pLDDT: mean 96.99, std 4.54, range [59.62, 98.81]

Foldseek 3Di:
DAAEEEDEDQVSLVVVLVVCVVPVRQVRYEYEYCDLRSLLNNCVSRPNHAYEYEDADDDLCVLVSCVVSVHQAYDYNPVPDDPVSCVSNVVSNHHD